Protein AF-A0A8T4NX26-F1 (afdb_monomer)

Secondary structure (DSSP, 8-state):
---------EEEEEEETTEEEEEEEETTTTEEEEESSHHHHHHHHHHHHHHHHHH-GGGGGGG-

Solvent-accessible surface area (backbone atoms only — not comparable to full-atom values): 3826 Å² total; per-residue (Å²): 131,85,84,79,84,63,78,72,70,51,74,50,79,44,77,57,95,92,37,71,31,26,38,32,35,28,73,85,78,72,48,69,31,54,22,82,40,67,68,48,7,52,52,48,34,52,51,55,50,51,52,46,38,72,77,38,57,76,60,55,65,70,58,112

Structure (mmCI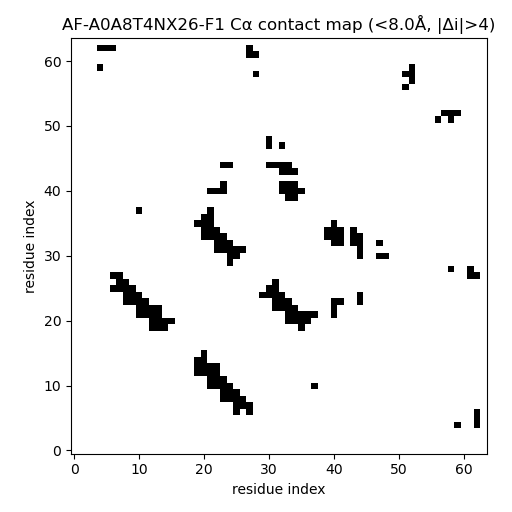F, N/CA/C/O backbone):
data_AF-A0A8T4NX26-F1
#
_entry.id   AF-A0A8T4NX26-F1
#
loop_
_atom_site.group_PDB
_atom_site.id
_atom_site.type_symbol
_atom_site.label_atom_id
_atom_site.label_alt_id
_atom_site.label_comp_id
_atom_site.label_asym_id
_atom_site.label_entity_id
_atom_site.label_seq_id
_atom_site.pdbx_PDB_ins_code
_atom_site.Cartn_x
_atom_site.Cartn_y
_atom_site.Cartn_z
_atom_site.occupancy
_atom_site.B_iso_or_equiv
_atom_site.auth_seq_id
_atom_site.auth_comp_id
_atom_site.auth_asym_id
_atom_site.auth_atom_id
_atom_site.pdbx_PDB_model_num
ATOM 1 N N . MET A 1 1 ? 17.571 16.641 -10.279 1.00 45.88 1 MET A N 1
ATOM 2 C CA . MET A 1 1 ? 16.106 16.609 -10.099 1.00 45.88 1 MET A CA 1
ATOM 3 C C . MET A 1 1 ? 15.810 15.313 -9.381 1.00 45.88 1 MET A C 1
ATOM 5 O O . MET A 1 1 ? 16.214 14.277 -9.885 1.00 45.88 1 MET A O 1
ATOM 9 N N . GLU A 1 2 ? 15.239 15.363 -8.181 1.00 55.28 2 GLU A N 1
ATOM 10 C CA . GLU A 1 2 ? 14.698 14.148 -7.566 1.00 55.28 2 GLU A CA 1
ATOM 11 C C . GLU A 1 2 ? 13.501 13.714 -8.412 1.00 55.28 2 GLU A C 1
ATOM 13 O O . GLU A 1 2 ? 12.554 14.489 -8.569 1.00 55.28 2 GLU A O 1
ATOM 18 N N . ASN A 1 3 ? 13.558 12.517 -8.996 1.00 64.56 3 ASN A N 1
ATOM 19 C CA . ASN A 1 3 ? 12.392 11.918 -9.631 1.00 64.56 3 ASN A CA 1
ATOM 20 C C . ASN A 1 3 ? 11.387 11.598 -8.523 1.00 64.56 3 ASN A C 1
ATOM 22 O O . ASN A 1 3 ? 11.505 10.591 -7.828 1.00 64.56 3 ASN A O 1
ATOM 26 N N . LYS A 1 4 ? 10.429 12.502 -8.314 1.00 79.62 4 LYS A N 1
ATOM 27 C CA . LYS A 1 4 ? 9.298 12.255 -7.425 1.00 79.62 4 LYS A CA 1
ATOM 28 C C . LYS A 1 4 ? 8.322 11.347 -8.155 1.00 79.62 4 LYS A C 1
ATOM 30 O O . LYS A 1 4 ? 7.640 11.793 -9.070 1.00 79.62 4 LYS A O 1
ATOM 35 N N . LEU A 1 5 ? 8.287 10.086 -7.742 1.00 86.94 5 LEU A N 1
ATOM 36 C CA . LEU A 1 5 ? 7.271 9.136 -8.172 1.00 86.94 5 LEU A CA 1
ATOM 37 C C . LEU A 1 5 ? 5.978 9.394 -7.397 1.00 86.94 5 LEU A C 1
ATOM 39 O O . LEU A 1 5 ? 6.000 9.668 -6.194 1.00 86.94 5 LEU A O 1
ATOM 43 N N . SER A 1 6 ? 4.853 9.290 -8.091 1.00 91.56 6 SER A N 1
ATOM 44 C CA . SER A 1 6 ? 3.514 9.336 -7.508 1.00 91.56 6 SER A CA 1
ATOM 45 C C . SER A 1 6 ? 2.700 8.176 -8.053 1.00 91.56 6 SER A C 1
ATOM 47 O O . SER A 1 6 ? 2.840 7.831 -9.220 1.00 91.56 6 SER A O 1
ATOM 49 N N . CYS A 1 7 ? 1.834 7.601 -7.229 1.00 93.06 7 CYS A N 1
ATOM 50 C CA . CYS A 1 7 ? 0.905 6.560 -7.647 1.00 93.06 7 CYS A CA 1
ATOM 51 C C . CYS A 1 7 ? -0.482 6.848 -7.078 1.00 93.06 7 CYS A C 1
ATOM 53 O O . CYS A 1 7 ? -0.614 7.540 -6.062 1.00 93.06 7 CYS A O 1
ATOM 55 N N . ASN A 1 8 ? -1.510 6.319 -7.736 1.00 95.50 8 ASN A N 1
ATOM 56 C CA . ASN A 1 8 ? -2.837 6.292 -7.151 1.00 95.50 8 ASN A CA 1
ATOM 57 C C . ASN A 1 8 ? -2.919 5.147 -6.148 1.00 95.50 8 ASN A C 1
ATOM 59 O O . ASN A 1 8 ? -2.264 4.112 -6.287 1.00 95.50 8 ASN A O 1
ATOM 63 N N . VAL A 1 9 ? -3.763 5.336 -5.141 1.00 97.88 9 VAL A N 1
ATOM 64 C CA . VAL A 1 9 ? -4.083 4.290 -4.180 1.00 97.88 9 VAL A CA 1
ATOM 65 C C . VAL A 1 9 ? -5.582 4.244 -3.959 1.00 97.88 9 VAL A C 1
ATOM 67 O O . VAL A 1 9 ? -6.255 5.275 -3.940 1.00 97.88 9 VAL A O 1
ATOM 70 N N . THR A 1 10 ? -6.107 3.039 -3.782 1.00 98.25 10 THR A N 1
ATOM 71 C CA . THR A 1 10 ? -7.461 2.834 -3.266 1.00 98.25 10 THR A CA 1
ATOM 72 C C . THR A 1 10 ? -7.353 2.476 -1.796 1.00 98.25 10 THR A C 1
ATOM 74 O O . THR A 1 10 ? -6.497 1.673 -1.431 1.00 98.25 10 THR A O 1
ATOM 77 N N . ILE A 1 11 ? -8.201 3.079 -0.966 1.00 98.31 11 ILE A N 1
ATOM 78 C CA . ILE A 1 11 ? -8.285 2.790 0.464 1.00 98.31 11 ILE A CA 1
ATOM 79 C C . ILE A 1 11 ? -9.695 2.295 0.749 1.00 98.31 11 ILE A C 1
ATOM 81 O O . ILE A 1 11 ? -10.671 2.940 0.357 1.00 98.31 11 ILE A O 1
ATOM 85 N N . HIS A 1 12 ? -9.802 1.180 1.455 1.00 97.62 12 HIS A N 1
ATOM 86 C CA . HIS A 1 12 ? -11.072 0.659 1.938 1.00 97.62 12 HIS A CA 1
ATOM 87 C C . HIS A 1 12 ? -10.922 0.089 3.344 1.00 97.62 12 HIS A C 1
ATOM 89 O O . HIS A 1 12 ? -9.822 -0.108 3.855 1.00 97.62 12 HIS A O 1
ATOM 95 N N . GLU A 1 13 ? -12.058 -0.121 3.995 1.00 98.12 13 GLU A N 1
ATOM 96 C CA . GLU A 1 13 ? -12.114 -0.659 5.347 1.00 98.12 13 GLU A CA 1
ATOM 97 C C . GLU A 1 13 ? -12.429 -2.150 5.284 1.00 98.12 13 GLU A C 1
ATOM 99 O O . GLU A 1 13 ? -13.338 -2.565 4.563 1.00 98.12 13 GLU A O 1
ATOM 104 N N . GLU A 1 14 ? -11.716 -2.943 6.074 1.00 96.69 14 GLU A N 1
ATOM 105 C CA . GLU A 1 14 ? -12.002 -4.362 6.266 1.00 96.69 14 GLU A CA 1
ATOM 106 C C . GLU A 1 14 ? -12.121 -4.688 7.752 1.00 96.69 14 GLU A C 1
ATOM 108 O O . GLU A 1 14 ? -11.517 -4.038 8.607 1.00 96.69 14 GLU A O 1
ATOM 113 N N . LEU A 1 15 ? -12.921 -5.706 8.070 1.00 96.44 15 LEU A N 1
ATOM 114 C CA . LEU A 1 15 ? -13.017 -6.242 9.421 1.00 96.44 15 LEU A CA 1
ATOM 115 C C . LEU A 1 15 ? -12.185 -7.526 9.498 1.00 96.44 15 LEU A C 1
ATOM 117 O O . LEU A 1 15 ? -12.574 -8.547 8.935 1.00 96.44 15 LEU A O 1
ATOM 121 N N . VAL A 1 16 ? -11.066 -7.477 10.216 1.00 90.56 16 VAL A N 1
ATOM 122 C CA . VAL A 1 16 ? -10.154 -8.608 10.432 1.00 90.56 16 VAL A CA 1
ATOM 123 C C . VAL A 1 16 ? -10.151 -8.928 11.922 1.00 90.56 16 VAL A C 1
ATOM 125 O O . VAL A 1 16 ? -9.865 -8.055 12.735 1.00 90.56 16 VAL A O 1
ATOM 128 N N . ASP A 1 17 ? -10.525 -10.150 12.307 1.00 91.69 17 ASP A N 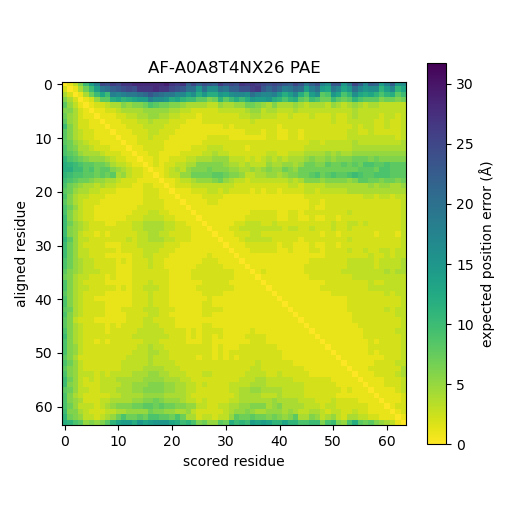1
ATOM 129 C CA . ASP A 1 17 ? -10.597 -10.585 13.715 1.00 91.69 17 ASP A CA 1
ATOM 130 C C . ASP A 1 17 ? -11.372 -9.617 14.635 1.00 91.69 17 ASP A C 1
ATOM 132 O O . ASP A 1 17 ? -10.937 -9.272 15.736 1.00 91.69 17 ASP A O 1
ATOM 136 N N . ASN A 1 18 ? -12.538 -9.146 14.171 1.00 93.31 18 ASN A N 1
ATOM 137 C CA . ASN A 1 18 ? -13.374 -8.129 14.831 1.00 93.31 18 ASN A CA 1
ATOM 138 C C . ASN A 1 18 ? -12.710 -6.753 15.032 1.00 93.31 18 ASN A C 1
ATOM 140 O O . ASN A 1 18 ? -13.260 -5.905 15.739 1.00 93.31 18 ASN A O 1
ATOM 144 N N . LYS A 1 19 ? -11.571 -6.492 14.393 1.00 94.69 19 LYS A N 1
ATOM 145 C CA . LYS A 1 19 ? -10.942 -5.174 14.340 1.00 94.69 19 LYS A CA 1
ATOM 146 C C . LYS A 1 19 ? -11.139 -4.552 12.968 1.00 94.69 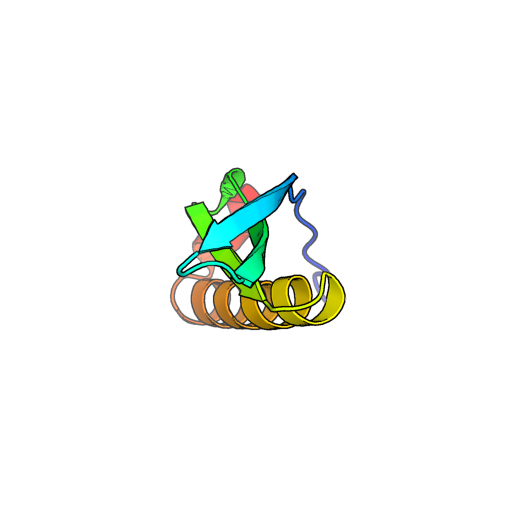19 LYS A C 1
ATOM 148 O O . LYS A 1 19 ? -10.998 -5.213 11.944 1.00 94.69 19 LYS A O 1
ATOM 153 N N . LYS A 1 20 ? -11.474 -3.265 12.952 1.00 96.44 20 LYS A N 1
ATOM 154 C CA . LYS A 1 20 ? -11.514 -2.476 11.723 1.00 96.44 20 LYS A CA 1
ATOM 155 C C . LYS A 1 20 ? -10.083 -2.122 11.324 1.00 96.44 20 LYS A C 1
ATOM 157 O O . LYS A 1 20 ? -9.371 -1.516 12.117 1.00 96.44 20 LYS A O 1
ATOM 162 N N . MET A 1 21 ? -9.714 -2.476 10.103 1.00 98.00 21 MET A N 1
ATOM 163 C CA . MET A 1 21 ? -8.425 -2.190 9.483 1.00 98.00 21 MET A CA 1
ATOM 164 C C . MET A 1 21 ? -8.647 -1.359 8.221 1.00 98.00 21 MET A C 1
ATOM 166 O O . MET A 1 21 ? -9.660 -1.514 7.536 1.00 98.00 21 MET A O 1
ATOM 170 N N . PHE A 1 22 ? -7.694 -0.492 7.900 1.00 98.44 22 PHE A N 1
ATOM 171 C CA . PHE A 1 22 ? -7.631 0.195 6.616 1.00 98.44 22 PHE A CA 1
ATOM 172 C C . PHE A 1 22 ? -6.684 -0.573 5.710 1.00 98.44 22 PHE A C 1
ATOM 174 O O . PHE A 1 22 ? -5.518 -0.751 6.053 1.00 98.44 22 PHE A O 1
ATOM 181 N N . VAL A 1 23 ? -7.189 -1.015 4.566 1.00 98.00 23 VAL A N 1
ATOM 182 C CA . VAL A 1 23 ? -6.400 -1.650 3.515 1.00 98.00 23 VAL A CA 1
ATOM 183 C C . VAL A 1 23 ? -6.155 -0.613 2.435 1.00 98.00 23 VAL A C 1
ATOM 185 O O . VAL A 1 23 ? -7.079 0.076 1.999 1.00 98.00 23 VAL A O 1
ATOM 188 N N . VAL A 1 24 ? -4.905 -0.496 2.008 1.00 98.50 24 VAL A N 1
ATOM 189 C CA . VAL A 1 24 ? -4.497 0.385 0.922 1.00 98.50 24 VAL A CA 1
ATOM 190 C C . VAL A 1 24 ? -3.843 -0.427 -0.185 1.00 98.50 24 VAL A C 1
ATOM 192 O O . VAL A 1 24 ? -3.025 -1.307 0.067 1.00 98.50 24 VAL A O 1
ATOM 195 N N . ASN A 1 25 ? -4.209 -0.129 -1.427 1.00 98.06 25 ASN A N 1
ATOM 196 C CA . ASN A 1 25 ? -3.733 -0.849 -2.599 1.00 98.06 25 ASN A CA 1
ATOM 197 C C . ASN A 1 25 ? -3.251 0.116 -3.688 1.00 98.06 25 ASN A C 1
ATOM 199 O O . ASN A 1 25 ? -4.012 0.978 -4.133 1.00 98.06 25 ASN A O 1
ATOM 203 N N . CYS A 1 26 ? -2.013 -0.079 -4.141 1.00 97.56 26 CYS A N 1
ATOM 204 C CA . CYS A 1 26 ? -1.462 0.491 -5.365 1.00 97.56 26 CYS A CA 1
ATOM 205 C C . CYS A 1 26 ? -1.551 -0.569 -6.472 1.00 97.56 26 CYS A C 1
ATOM 207 O O . CYS A 1 26 ? -0.699 -1.457 -6.583 1.00 97.56 26 CYS A O 1
ATOM 209 N N . ALA A 1 27 ? -2.610 -0.495 -7.280 1.00 95.44 27 ALA A N 1
ATOM 210 C CA . ALA A 1 27 ? -2.918 -1.524 -8.270 1.00 95.44 27 ALA A CA 1
ATOM 211 C C . ALA A 1 27 ? -1.877 -1.573 -9.398 1.00 95.44 27 ALA A C 1
ATOM 213 O O . ALA A 1 27 ? -1.536 -2.654 -9.872 1.00 95.44 27 ALA A O 1
ATOM 214 N N . GLU A 1 28 ? -1.339 -0.416 -9.784 1.00 94.81 28 GLU A N 1
ATOM 215 C CA . GLU A 1 28 ? -0.332 -0.254 -10.833 1.00 94.81 28 GLU A CA 1
ATOM 216 C C . GLU A 1 28 ? 0.948 -1.048 -10.535 1.00 94.81 28 GLU A C 1
ATOM 218 O O . GLU A 1 28 ? 1.569 -1.596 -11.446 1.00 94.81 28 GLU A O 1
ATOM 223 N N . LEU A 1 29 ? 1.325 -1.145 -9.256 1.00 95.44 29 LEU A N 1
ATOM 224 C CA . LEU A 1 29 ? 2.536 -1.839 -8.811 1.00 95.44 29 LEU A CA 1
ATOM 225 C C . LEU A 1 29 ? 2.265 -3.198 -8.155 1.00 95.44 29 LEU A C 1
ATOM 227 O O . LEU A 1 29 ? 3.214 -3.937 -7.879 1.00 95.44 29 LEU A O 1
ATOM 231 N N . GLY A 1 30 ? 0.993 -3.546 -7.944 1.00 95.31 30 GLY A N 1
ATOM 232 C CA . GLY A 1 30 ? 0.587 -4.785 -7.282 1.00 95.31 30 GLY A CA 1
ATOM 233 C C . GLY A 1 30 ? 1.048 -4.856 -5.826 1.00 95.31 30 GLY A C 1
ATOM 234 O O . GLY A 1 30 ? 1.399 -5.935 -5.355 1.00 95.31 30 GLY A O 1
ATOM 235 N N . VAL A 1 31 ? 1.095 -3.710 -5.140 1.00 96.94 31 VAL A N 1
ATOM 236 C CA . VAL A 1 31 ? 1.500 -3.610 -3.732 1.00 96.94 31 VAL A CA 1
ATOM 237 C C . VAL A 1 31 ? 0.303 -3.168 -2.912 1.00 96.94 31 VAL A C 1
ATOM 239 O O . VAL A 1 31 ? -0.319 -2.148 -3.204 1.00 96.94 31 VAL A O 1
ATOM 242 N N . SER A 1 32 ? 0.014 -3.920 -1.861 1.00 97.50 32 SER A N 1
ATOM 243 C CA . SER A 1 32 ? -1.018 -3.595 -0.887 1.00 97.50 32 SER A CA 1
ATOM 244 C C . SER A 1 32 ? -0.461 -3.719 0.518 1.00 97.50 32 SER A C 1
ATOM 246 O O . SER A 1 32 ? 0.359 -4.599 0.774 1.00 97.50 32 SER A O 1
ATOM 248 N N . ASP A 1 33 ? -0.955 -2.886 1.420 1.00 98.12 33 ASP A N 1
ATOM 249 C CA . ASP A 1 33 ? -0.621 -2.946 2.838 1.00 98.12 33 ASP A CA 1
ATOM 250 C C . ASP A 1 33 ? -1.826 -2.518 3.686 1.00 98.12 33 ASP A C 1
ATOM 252 O O . ASP A 1 33 ? -2.883 -2.166 3.151 1.00 98.12 33 ASP A O 1
ATOM 256 N N . PHE A 1 34 ? -1.697 -2.570 5.007 1.00 97.75 34 PHE A N 1
ATOM 257 C CA . PHE A 1 34 ? -2.779 -2.253 5.929 1.00 97.75 34 PHE A CA 1
ATOM 258 C C . PHE A 1 34 ? -2.291 -1.597 7.226 1.00 97.75 34 PHE A C 1
ATOM 260 O O . PHE A 1 34 ? -1.109 -1.622 7.563 1.00 97.75 34 PHE A O 1
ATOM 267 N N . GLY A 1 35 ? -3.225 -0.999 7.965 1.00 97.62 35 GLY A N 1
ATOM 268 C CA . GLY A 1 35 ? -2.977 -0.376 9.266 1.00 97.62 35 GLY A CA 1
ATOM 269 C C . GLY A 1 35 ? -4.265 -0.140 10.053 1.00 97.62 35 GLY A C 1
ATOM 270 O O . GLY A 1 35 ? -5.364 -0.193 9.497 1.00 97.62 35 GLY A O 1
ATOM 271 N N . GLU A 1 36 ? -4.148 0.124 11.355 1.00 96.94 36 GLU A N 1
ATOM 272 C CA . GLU A 1 36 ? -5.291 0.475 12.213 1.00 96.94 36 GLU A CA 1
ATOM 273 C C . GLU A 1 36 ? -5.803 1.897 11.910 1.00 96.94 36 GLU A C 1
ATOM 275 O O . GLU A 1 36 ? -6.948 2.243 12.208 1.00 96.94 36 GLU A O 1
ATOM 280 N N . THR A 1 37 ? -4.974 2.718 11.258 1.00 98.00 37 THR A N 1
ATOM 281 C CA . THR A 1 37 ? -5.328 4.048 10.746 1.00 98.00 37 THR A CA 1
ATOM 282 C C . THR A 1 37 ? -4.963 4.192 9.269 1.00 98.00 37 THR A C 1
ATOM 284 O O . THR A 1 37 ? -4.104 3.475 8.754 1.00 98.00 37 THR A O 1
ATOM 287 N N . VAL A 1 38 ? -5.587 5.156 8.585 1.00 97.94 38 VAL 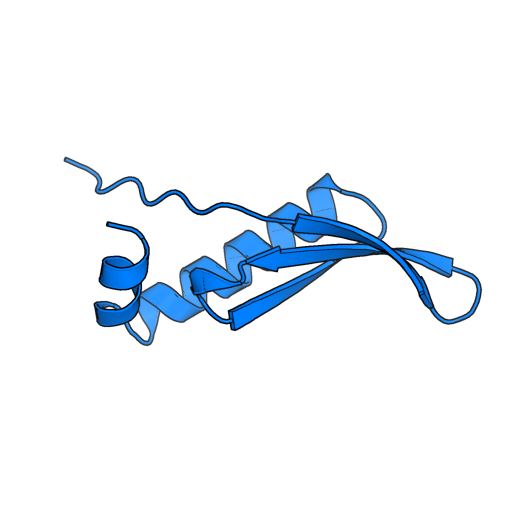A N 1
ATOM 288 C CA . VAL A 1 38 ? -5.247 5.495 7.192 1.00 97.94 38 VAL A CA 1
ATOM 289 C C . VAL A 1 38 ? -3.770 5.882 7.055 1.00 97.94 38 VAL A C 1
ATOM 291 O O . VAL A 1 38 ? -3.105 5.417 6.133 1.00 97.94 38 VAL A O 1
ATOM 294 N N . ASP A 1 39 ? -3.244 6.689 7.980 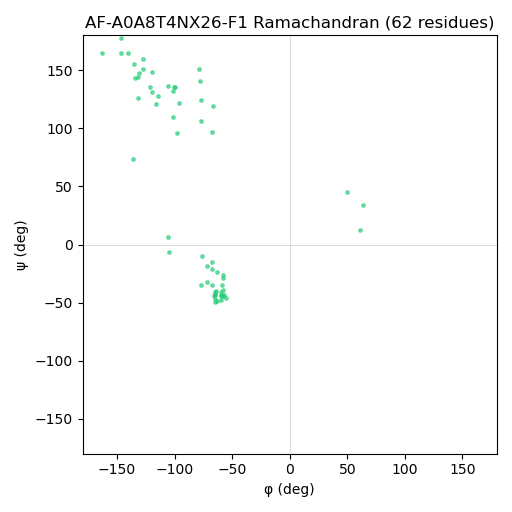1.00 98.19 39 ASP A N 1
ATOM 295 C CA . ASP A 1 39 ? -1.849 7.148 7.943 1.00 98.19 39 ASP A CA 1
ATOM 296 C C . ASP A 1 39 ? -0.857 5.994 8.123 1.00 98.19 39 ASP A C 1
ATOM 298 O O . ASP A 1 39 ? 0.157 5.932 7.428 1.00 98.19 39 ASP A O 1
ATOM 302 N N . GLU A 1 40 ? -1.160 5.057 9.023 1.00 98.19 40 GLU A N 1
ATOM 303 C CA . GLU A 1 40 ? -0.353 3.853 9.220 1.00 98.19 40 GLU A CA 1
ATOM 304 C C . GLU A 1 40 ? -0.342 2.983 7.961 1.00 98.19 40 GLU A C 1
ATOM 306 O O . GLU A 1 40 ? 0.731 2.634 7.471 1.00 98.19 40 GLU A O 1
ATOM 311 N N . ALA A 1 41 ? -1.517 2.708 7.385 1.00 98.31 41 ALA A N 1
ATOM 312 C CA . ALA A 1 41 ? -1.636 1.923 6.160 1.00 98.31 41 ALA A CA 1
ATOM 313 C C . ALA A 1 41 ? -0.835 2.561 5.008 1.00 98.31 41 ALA A C 1
ATOM 315 O O . ALA A 1 41 ? -0.074 1.883 4.317 1.00 98.31 41 ALA A O 1
ATOM 316 N N . LEU A 1 42 ? -0.939 3.885 4.840 1.00 98.25 42 LEU A N 1
ATOM 317 C CA . LEU A 1 42 ? -0.173 4.641 3.845 1.00 98.25 42 LEU A CA 1
ATOM 318 C C . LEU A 1 42 ? 1.337 4.606 4.107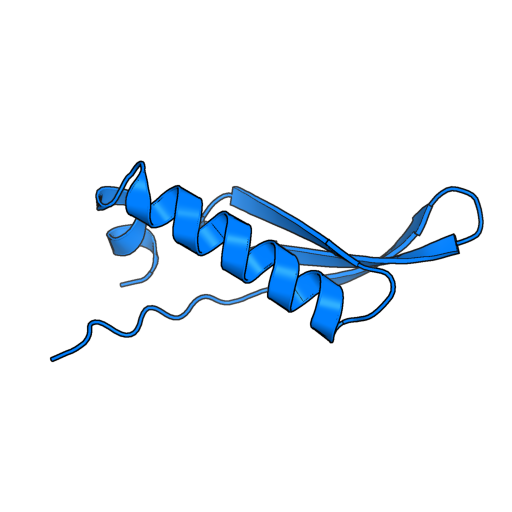 1.00 98.25 42 LEU A C 1
ATOM 320 O O . LEU A 1 42 ? 2.119 4.505 3.160 1.00 98.25 42 LEU A O 1
ATOM 324 N N . SER A 1 43 ? 1.762 4.698 5.368 1.00 98.06 43 SER A N 1
ATOM 325 C CA . SER A 1 43 ? 3.175 4.619 5.753 1.00 98.06 43 SER A CA 1
ATOM 326 C C . SER A 1 43 ? 3.767 3.238 5.456 1.00 98.06 43 SER A C 1
ATOM 328 O O . SER A 1 43 ? 4.876 3.141 4.918 1.00 98.06 43 SER A O 1
ATOM 330 N N . ASN A 1 44 ? 3.017 2.178 5.757 1.00 98.31 44 ASN A N 1
ATOM 331 C CA . ASN A 1 44 ? 3.417 0.801 5.480 1.00 98.31 44 ASN A CA 1
ATOM 332 C C . ASN A 1 44 ? 3.519 0.566 3.967 1.00 98.31 44 ASN A C 1
ATOM 334 O O . ASN A 1 44 ? 4.588 0.201 3.472 1.00 98.31 44 ASN A O 1
ATOM 338 N N . LEU A 1 45 ? 2.489 0.961 3.207 1.00 98.19 45 LEU A N 1
ATOM 339 C CA . LEU A 1 45 ? 2.513 0.900 1.745 1.00 98.19 45 LEU A CA 1
ATOM 340 C C . LEU A 1 45 ? 3.706 1.656 1.161 1.00 98.19 45 LEU A C 1
ATOM 342 O O . LEU A 1 45 ? 4.398 1.137 0.291 1.00 98.19 45 LEU A O 1
ATOM 346 N N . LYS A 1 46 ? 3.973 2.879 1.633 1.00 96.75 46 LYS A N 1
ATOM 347 C CA . LYS A 1 46 ? 5.109 3.678 1.159 1.00 96.75 46 LYS A CA 1
ATOM 348 C C . LYS A 1 46 ? 6.433 2.947 1.370 1.00 96.75 46 LYS A C 1
ATOM 350 O O . LYS A 1 46 ? 7.288 2.997 0.492 1.00 96.75 46 LYS A O 1
ATOM 355 N N . THR A 1 47 ? 6.585 2.253 2.495 1.00 97.25 47 THR A N 1
ATOM 356 C CA . THR A 1 47 ? 7.769 1.434 2.780 1.00 97.25 47 THR A CA 1
ATOM 357 C C . THR A 1 47 ? 7.871 0.265 1.799 1.00 97.25 47 THR A C 1
ATOM 359 O O . THR A 1 47 ? 8.923 0.079 1.190 1.00 97.25 47 THR A O 1
ATOM 362 N N . GLY A 1 48 ? 6.775 -0.465 1.566 1.00 96.69 48 GLY A N 1
ATOM 363 C CA . GLY A 1 48 ? 6.724 -1.547 0.576 1.00 96.69 48 GLY A CA 1
ATOM 364 C C . GLY A 1 48 ? 7.031 -1.076 -0.851 1.00 96.69 48 GLY A C 1
ATOM 365 O O . GLY A 1 48 ? 7.783 -1.724 -1.573 1.00 96.69 48 GLY A O 1
ATOM 366 N N . LEU A 1 49 ? 6.515 0.091 -1.244 1.00 96.12 49 LEU A N 1
ATOM 367 C CA . LEU A 1 49 ? 6.802 0.719 -2.534 1.00 96.12 49 LEU A CA 1
ATOM 368 C C . LEU A 1 49 ? 8.272 1.135 -2.655 1.00 96.12 49 LEU A C 1
ATOM 370 O O . LEU A 1 49 ? 8.883 0.888 -3.689 1.00 96.12 49 LEU A O 1
ATOM 374 N N . SER A 1 50 ? 8.854 1.739 -1.616 1.00 94.44 50 SER A N 1
ATOM 375 C CA . SER A 1 50 ? 10.276 2.096 -1.608 1.00 94.44 50 SER A CA 1
ATOM 376 C C . SER A 1 50 ? 11.165 0.867 -1.786 1.00 94.44 50 SER A C 1
ATOM 378 O O . SER A 1 50 ? 12.011 0.876 -2.675 1.00 94.44 50 SER A O 1
ATOM 380 N N . LEU A 1 51 ? 10.911 -0.206 -1.030 1.00 95.62 51 LEU A N 1
ATOM 381 C CA . LEU A 1 51 ? 11.641 -1.470 -1.169 1.00 95.62 51 LEU A CA 1
ATOM 382 C C . LEU A 1 51 ? 11.486 -2.061 -2.573 1.00 95.62 51 L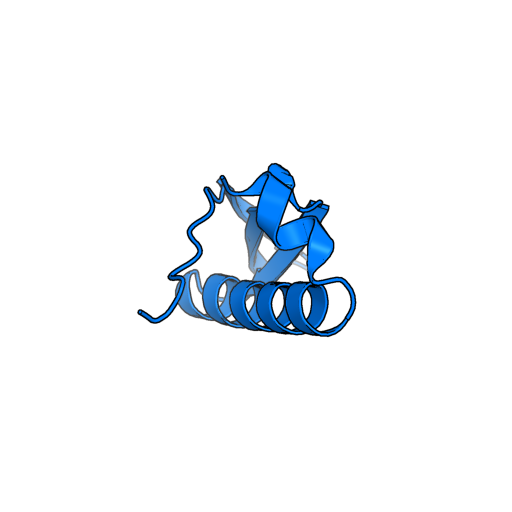EU A C 1
ATOM 384 O O . LEU A 1 51 ? 12.469 -2.460 -3.188 1.00 95.62 51 LEU A O 1
ATOM 388 N N . LEU A 1 52 ? 10.269 -2.050 -3.125 1.00 95.69 52 LEU A N 1
ATOM 389 C CA . LEU A 1 52 ? 10.019 -2.556 -4.471 1.00 95.69 52 LEU A CA 1
ATOM 390 C C . LEU A 1 52 ? 10.821 -1.804 -5.539 1.00 95.69 52 LEU A C 1
ATOM 392 O O . LEU A 1 52 ? 11.359 -2.424 -6.451 1.00 95.69 52 LEU A O 1
ATOM 396 N N . ILE A 1 53 ? 10.869 -0.474 -5.457 1.00 94.56 53 ILE A N 1
ATOM 397 C CA . ILE A 1 53 ? 11.605 0.352 -6.421 1.00 94.56 53 ILE A CA 1
ATOM 398 C C . ILE A 1 53 ? 13.120 0.213 -6.229 1.00 94.56 53 ILE A C 1
ATOM 400 O O . ILE A 1 53 ? 13.856 0.269 -7.211 1.00 94.56 53 ILE A O 1
ATOM 404 N N . GLU A 1 54 ? 13.593 0.006 -4.999 1.00 93.88 54 GLU A N 1
ATOM 405 C CA . GLU A 1 54 ? 15.001 -0.303 -4.724 1.00 93.88 54 GLU A CA 1
ATOM 406 C C . GLU A 1 54 ? 15.416 -1.659 -5.316 1.00 93.88 54 GLU A C 1
ATOM 408 O O . GLU A 1 54 ? 16.477 -1.757 -5.932 1.00 93.88 54 GLU A O 1
ATOM 413 N N . GLU A 1 55 ? 14.575 -2.690 -5.178 1.00 96.44 55 GLU A N 1
ATOM 414 C CA . GLU A 1 55 ? 14.845 -4.040 -5.691 1.00 96.44 55 GLU A CA 1
ATOM 415 C C . GLU A 1 55 ? 14.628 -4.173 -7.207 1.00 96.44 55 GLU A C 1
ATOM 417 O O . GLU A 1 55 ? 15.355 -4.913 -7.873 1.00 96.44 55 GLU A O 1
ATOM 422 N N . ALA A 1 56 ? 13.644 -3.460 -7.761 1.00 95.50 56 ALA A N 1
ATOM 423 C CA . ALA A 1 56 ? 13.244 -3.521 -9.167 1.00 95.50 56 ALA A CA 1
ATOM 424 C C . ALA A 1 56 ? 12.991 -2.109 -9.745 1.00 95.50 56 ALA A C 1
ATOM 426 O O . ALA A 1 56 ? 11.836 -1.726 -9.984 1.00 95.50 56 ALA A O 1
ATOM 427 N N . PRO A 1 57 ? 14.050 -1.311 -10.001 1.00 93.38 57 PRO A N 1
ATOM 428 C CA . PRO A 1 57 ? 13.922 0.078 -10.451 1.00 93.38 57 PRO A CA 1
ATOM 429 C C . PRO A 1 57 ? 13.130 0.251 -11.751 1.00 93.38 57 PRO A C 1
ATOM 431 O O . PRO A 1 57 ? 12.532 1.300 -11.987 1.00 93.38 57 PRO A O 1
ATOM 434 N N . GLU A 1 58 ? 13.087 -0.766 -12.613 1.00 94.19 58 GLU A N 1
ATOM 435 C CA . GLU A 1 58 ? 12.304 -0.755 -13.847 1.00 94.19 58 GLU A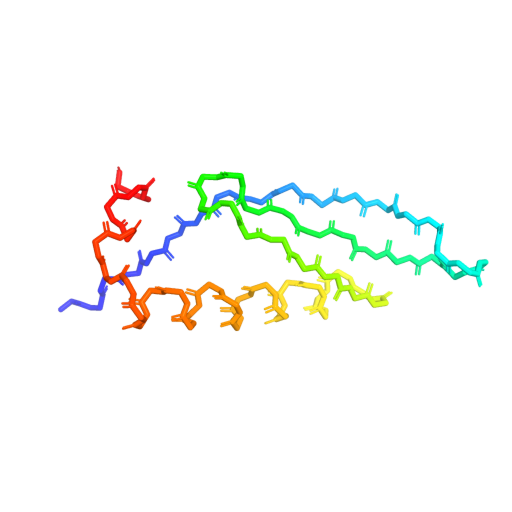 CA 1
ATOM 436 C C . GLU A 1 58 ? 10.796 -0.641 -13.610 1.00 94.19 58 GLU A C 1
ATOM 438 O O . GLU A 1 58 ? 10.094 -0.128 -14.483 1.00 94.19 58 GLU A O 1
ATOM 443 N N . LYS A 1 59 ? 10.299 -1.045 -12.432 1.00 92.69 59 LYS A N 1
ATOM 444 C CA . LYS A 1 59 ? 8.888 -0.882 -12.066 1.00 92.69 59 LYS A CA 1
ATOM 445 C C . LYS A 1 59 ? 8.490 0.579 -11.881 1.00 92.69 59 LYS A C 1
ATOM 447 O O . LYS A 1 59 ? 7.316 0.892 -12.045 1.00 92.69 59 LYS A O 1
ATOM 452 N N . ALA A 1 60 ? 9.440 1.488 -11.637 1.00 90.81 60 ALA A N 1
ATOM 453 C CA . ALA A 1 60 ? 9.163 2.926 -11.575 1.00 90.81 60 ALA A CA 1
ATOM 454 C C . ALA A 1 60 ? 8.539 3.460 -12.876 1.00 90.81 60 ALA A C 1
ATOM 456 O O . ALA A 1 60 ? 7.746 4.393 -12.833 1.00 90.81 60 ALA A O 1
ATOM 457 N N . LYS A 1 61 ? 8.839 2.828 -14.019 1.00 90.81 61 LYS A N 1
ATOM 458 C CA . LYS A 1 61 ? 8.292 3.194 -15.336 1.00 90.81 61 LYS A CA 1
ATOM 459 C C . LYS A 1 61 ? 6.795 2.926 -15.474 1.00 90.81 61 LYS A C 1
ATOM 461 O O . LYS A 1 61 ? 6.180 3.404 -16.414 1.00 90.81 61 LY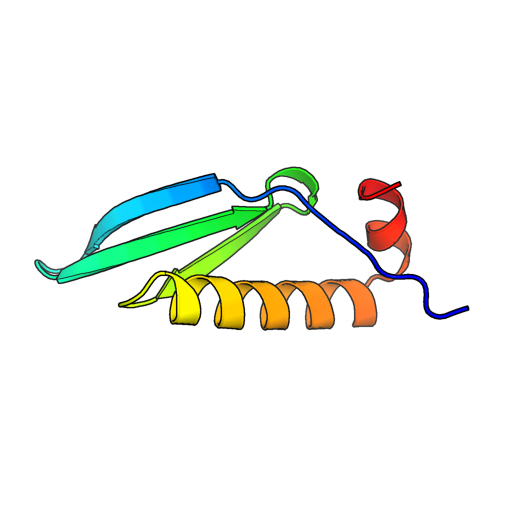S A O 1
ATOM 466 N N . LEU A 1 62 ? 6.209 2.137 -14.571 1.00 89.44 62 LEU A N 1
ATOM 467 C CA . LEU A 1 62 ? 4.762 1.916 -14.525 1.00 89.44 62 LEU A CA 1
ATOM 468 C C . LEU A 1 62 ? 4.012 3.118 -13.927 1.00 89.44 62 LEU A C 1
ATOM 470 O O . LEU A 1 62 ? 2.786 3.138 -13.963 1.00 89.44 62 LEU A O 1
ATOM 474 N N . LEU A 1 63 ? 4.743 4.088 -13.362 1.00 85.19 63 LEU A N 1
ATOM 475 C CA . LEU A 1 63 ? 4.214 5.318 -12.769 1.00 85.19 63 LEU A CA 1
ATOM 476 C C . LEU A 1 63 ? 4.454 6.567 -13.642 1.00 85.19 63 LEU A C 1
ATOM 478 O O . LEU A 1 63 ? 4.199 7.680 -13.180 1.00 85.19 63 LEU A O 1
ATOM 482 N N . GLU A 1 64 ? 4.981 6.390 -14.857 1.00 76.19 64 GLU A N 1
ATOM 483 C CA . GLU A 1 64 ? 5.178 7.443 -15.871 1.00 76.19 64 GLU A CA 1
ATOM 484 C C . GLU A 1 64 ? 3.956 7.561 -16.793 1.00 76.19 64 GLU A C 1
ATOM 486 O O . GLU A 1 64 ? 3.580 8.715 -17.109 1.00 76.19 64 GLU A O 1
#

pLDDT: mean 93.22, std 9.56, range [45.88, 98.5]

Radius of gyration: 12.81 Å; Cα contacts (8 Å, |Δi|>4): 93; chains: 1; bounding box: 30×27×31 Å

Nearest PDB structures (foldseek):
  2ltr-assembly1_A  TM=5.479E-01  e=4.965E-01  Caenorhabditis elegans
  6puy-assembly1_B  TM=8.595E-01  e=3.563E+00  Saccharolobus solfataricus P2
  6rwl-assembly1_C  TM=8.591E-01  e=6.728E+00  Simian immunodeficiency virus
  6vdk-assembly1_D  TM=5.089E-01  e=2.763E+00  Human immunodeficiency virus 1
  7u32-assembly1_A  TM=4.827E-01  e=2.763E+00  Visna/maedi virus EV1 KV1772

Mean predicted aligned error: 3.54 Å

Foldseek 3Di:
DPPDFDADKDWDWDQDPNQIKIKIDRPLLRFIAIDSDPVVRVVVSVVVVVVCCVVPVVSSVSRD

Sequence (64 aa):
MENKLSCNVTIHEELVDNKKMFVVNCAELGVSDFGETVDEALSNLKTGLSLLIEEAPEKAKLLE